Protein AF-A0A336JPQ4-F1 (afdb_monomer_lite)

pLDDT: mean 77.63, std 14.42, range [38.62, 97.75]

Radius of gyration: 44.1 Å; chains: 1; bounding box: 81×40×109 Å

Secondary structure (DSSP, 8-state):
---------TTTHHHHHHHHHHHHHHHHHH----------TT-----PPPPPPPPPPPPP--PPPPPPPPPPPPP--TTT-PPPP---HHHHHHT--HHHHHHHHHHHHHHTT--HHHHHHHHHHHTT-

Structure (mmCIF, N/CA/C/O backbone):
data_AF-A0A336JPQ4-F1
#
_entry.id   AF-A0A336JPQ4-F1
#
loop_
_atom_site.group_PDB
_atom_site.id
_atom_site.type_symbol
_atom_site.label_atom_id
_atom_site.label_alt_id
_atom_site.label_comp_id
_atom_site.label_asym_id
_atom_site.label_entity_id
_atom_site.label_seq_id
_atom_site.pdbx_PDB_ins_code
_atom_site.Cartn_x
_atom_site.Cartn_y
_atom_site.Cartn_z
_atom_site.occupancy
_atom_site.B_iso_or_equiv
_atom_site.auth_seq_id
_atom_site.auth_comp_id
_atom_site.auth_asym_id
_atom_site.auth_atom_id
_atom_site.pdbx_PDB_model_num
ATOM 1 N N . MET A 1 1 ? -13.946 28.946 -49.910 1.00 38.62 1 MET A N 1
ATOM 2 C CA . MET A 1 1 ? -13.966 29.391 -51.321 1.00 38.62 1 MET A CA 1
ATOM 3 C C . MET A 1 1 ? -12.595 29.067 -51.890 1.00 38.62 1 MET A C 1
ATOM 5 O O . MET A 1 1 ? -11.606 29.392 -51.248 1.00 38.62 1 MET A O 1
ATOM 9 N N . ALA A 1 2 ? -12.559 28.252 -52.943 1.00 40.97 2 ALA A N 1
ATOM 10 C CA . ALA A 1 2 ? -11.400 27.469 -53.363 1.00 40.97 2 ALA A CA 1
ATOM 11 C C . ALA A 1 2 ? -10.296 28.319 -54.013 1.00 40.97 2 ALA A C 1
ATOM 13 O O . ALA A 1 2 ? -10.584 29.176 -54.844 1.00 40.97 2 ALA A O 1
ATOM 14 N N . GLY A 1 3 ? -9.041 28.045 -53.646 1.00 46.50 3 GLY A N 1
ATOM 15 C CA . GLY A 1 3 ? -7.857 28.582 -54.313 1.00 46.50 3 GLY A CA 1
ATOM 16 C C . GLY A 1 3 ? -7.591 27.826 -55.614 1.00 46.50 3 GLY A C 1
ATOM 17 O O . GLY A 1 3 ? -7.484 26.602 -55.622 1.00 46.50 3 GLY A O 1
ATOM 18 N N . THR A 1 4 ? -7.512 28.555 -56.719 1.00 47.06 4 THR A N 1
ATOM 19 C CA . THR A 1 4 ? -7.224 28.031 -58.055 1.00 47.06 4 THR A CA 1
ATOM 20 C C . THR 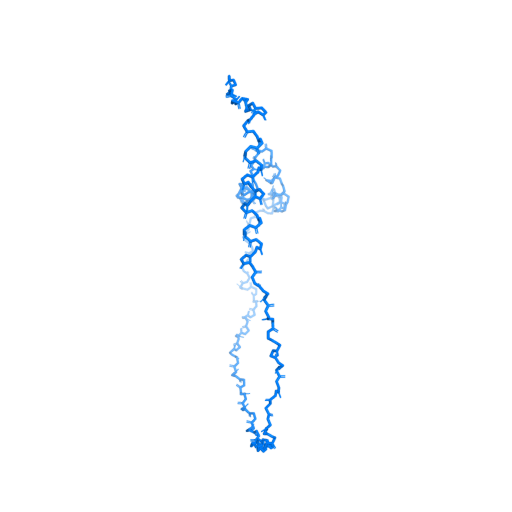A 1 4 ? -5.715 27.868 -58.248 1.00 47.06 4 THR A C 1
ATOM 22 O O . THR A 1 4 ? -4.987 28.860 -58.268 1.00 47.06 4 THR A O 1
ATOM 25 N N . SER A 1 5 ? -5.233 26.634 -58.414 1.00 57.78 5 SER A N 1
ATOM 26 C CA . SER A 1 5 ? -3.875 26.356 -58.907 1.00 57.78 5 SER A CA 1
ATOM 27 C C . SER A 1 5 ? -3.766 26.677 -60.406 1.00 57.78 5 SER A C 1
ATOM 29 O O . SER A 1 5 ? -4.683 26.338 -61.158 1.00 57.78 5 SER A O 1
ATOM 31 N N . PRO A 1 6 ? -2.662 27.281 -60.887 1.00 56.09 6 PRO A N 1
ATOM 32 C CA . PRO A 1 6 ? -2.471 27.499 -62.314 1.00 56.09 6 PRO A CA 1
ATOM 33 C C . PRO A 1 6 ? -2.131 26.177 -63.015 1.00 56.09 6 PRO A C 1
ATOM 35 O O . PRO A 1 6 ? -1.135 25.521 -62.709 1.00 56.09 6 PRO A O 1
ATOM 38 N N . ALA A 1 7 ? -2.971 25.795 -63.978 1.00 56.00 7 ALA A N 1
ATOM 39 C CA . ALA A 1 7 ? -2.732 24.677 -64.879 1.00 56.00 7 ALA A CA 1
ATOM 40 C C . ALA A 1 7 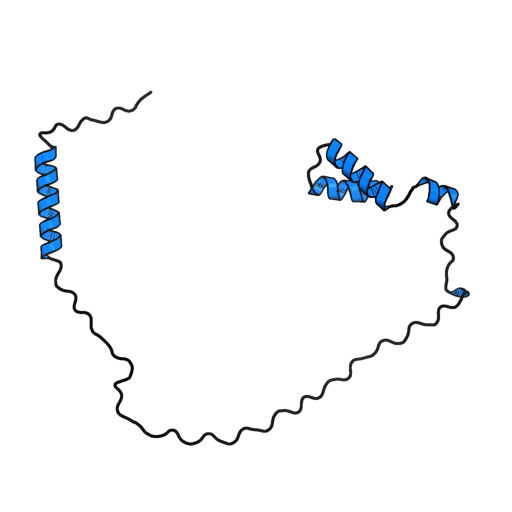? -1.474 24.949 -65.720 1.00 56.00 7 ALA A C 1
ATOM 42 O O . ALA A 1 7 ? -1.468 25.802 -66.608 1.00 56.00 7 ALA A O 1
ATOM 43 N N . MET A 1 8 ? -0.386 24.237 -65.426 1.00 53.88 8 MET A N 1
ATOM 44 C CA . MET A 1 8 ? 0.860 24.343 -66.179 1.00 53.88 8 MET A CA 1
ATOM 45 C C . MET A 1 8 ? 0.725 23.563 -67.495 1.00 53.88 8 MET A C 1
ATOM 47 O O . MET A 1 8 ? 0.714 22.334 -67.525 1.00 53.88 8 MET A O 1
ATOM 51 N N . THR A 1 9 ? 0.579 24.295 -68.598 1.00 64.38 9 THR A N 1
ATOM 52 C CA . THR A 1 9 ? 0.416 23.770 -69.959 1.00 64.38 9 THR A CA 1
ATOM 53 C C . THR A 1 9 ? 1.576 22.849 -70.367 1.00 64.38 9 THR A C 1
ATOM 55 O O . THR A 1 9 ? 2.749 23.178 -70.184 1.00 64.38 9 THR A O 1
ATOM 58 N N . ASN A 1 10 ? 1.247 21.731 -71.025 1.00 60.03 10 ASN A N 1
ATOM 59 C CA . ASN A 1 10 ? 2.130 20.632 -71.471 1.00 60.03 10 ASN A CA 1
ATOM 60 C C . ASN A 1 10 ? 3.379 21.067 -72.290 1.00 60.03 10 ASN A C 1
ATOM 62 O O . ASN A 1 10 ? 4.343 20.320 -72.451 1.00 60.03 10 ASN A O 1
ATOM 66 N N . ARG A 1 11 ? 3.400 22.308 -72.795 1.00 61.28 11 ARG A N 1
ATOM 67 C CA . ARG A 1 11 ? 4.534 22.901 -73.523 1.00 61.28 11 ARG A CA 1
ATOM 68 C C . ARG A 1 11 ? 5.694 23.321 -72.603 1.00 61.28 11 ARG A C 1
ATOM 70 O O . ARG A 1 11 ? 6.830 23.332 -73.060 1.00 61.28 11 ARG A O 1
ATOM 77 N N . SER A 1 12 ? 5.425 23.597 -71.322 1.00 60.94 12 SER A N 1
ATOM 78 C CA . SER A 1 12 ? 6.435 23.996 -70.324 1.00 60.94 12 SER A CA 1
ATOM 79 C C . SER A 1 12 ? 7.018 22.819 -69.529 1.00 60.94 12 SER A C 1
ATOM 81 O O . SER A 1 12 ? 8.054 22.966 -68.886 1.00 60.94 12 SER A O 1
ATOM 83 N N . LEU A 1 13 ? 6.392 21.638 -69.598 1.00 65.31 13 LEU A N 1
ATOM 84 C CA . LEU A 1 13 ? 6.836 20.435 -68.886 1.00 65.31 13 LEU A CA 1
ATOM 85 C C . LEU A 1 13 ? 8.073 19.798 -69.540 1.00 65.31 13 LEU A C 1
ATOM 87 O O . LEU A 1 13 ? 8.981 19.346 -68.853 1.00 65.31 13 LEU A O 1
ATOM 91 N N . LYS A 1 14 ? 8.147 19.815 -70.876 1.00 71.00 14 LYS A N 1
ATOM 92 C CA . LYS A 1 14 ? 9.272 19.255 -71.645 1.00 71.00 14 LYS A CA 1
ATOM 93 C C . LYS A 1 14 ? 10.635 19.894 -71.324 1.00 71.00 14 LYS A C 1
ATOM 95 O O . LYS A 1 14 ? 11.559 19.133 -71.047 1.00 71.00 14 LYS A O 1
ATOM 100 N N . PRO A 1 15 ? 10.803 21.235 -71.319 1.00 75.56 15 PRO A N 1
ATOM 101 C CA . PRO A 1 15 ? 12.090 21.838 -70.964 1.00 75.56 15 PRO A CA 1
ATOM 102 C C . PRO A 1 15 ? 12.453 21.615 -69.489 1.00 75.56 15 PRO A C 1
ATOM 104 O O . PRO A 1 15 ? 13.630 21.474 -69.172 1.00 75.56 15 PRO A O 1
ATOM 107 N N . LEU A 1 16 ? 11.460 21.515 -68.599 1.00 79.00 16 LEU A N 1
ATOM 108 C CA . LEU A 1 16 ? 11.680 21.244 -67.177 1.00 79.00 16 LEU A CA 1
ATOM 109 C C . LEU A 1 16 ? 12.176 19.810 -66.935 1.00 79.00 16 LEU A C 1
ATOM 111 O O . LEU A 1 16 ? 13.145 19.607 -66.208 1.00 79.00 16 LEU A O 1
ATOM 115 N N . VAL A 1 17 ? 11.564 18.821 -67.592 1.00 82.31 17 VAL A N 1
ATOM 116 C CA . VAL A 1 17 ? 12.009 17.421 -67.525 1.00 82.31 17 VAL A CA 1
ATOM 117 C C . VAL A 1 17 ? 13.398 17.258 -68.148 1.00 82.31 17 VAL A C 1
ATOM 119 O O . VAL A 1 17 ? 14.237 16.561 -67.583 1.00 82.31 17 VAL A O 1
ATOM 122 N N . LEU A 1 18 ? 13.680 17.940 -69.265 1.00 83.62 18 LEU A N 1
ATOM 123 C CA . LEU A 1 18 ? 15.005 17.912 -69.890 1.00 83.62 18 LEU A CA 1
ATOM 124 C C . LEU A 1 18 ? 16.075 18.540 -68.980 1.00 83.62 18 LEU A C 1
ATOM 126 O O . LEU A 1 18 ? 17.161 17.983 -68.843 1.00 83.62 18 LEU A O 1
ATOM 130 N N . GLY A 1 19 ? 15.750 19.653 -68.315 1.00 86.94 19 GLY A N 1
ATOM 131 C CA . GLY A 1 19 ? 16.631 20.298 -67.341 1.00 86.94 19 GLY A CA 1
ATOM 132 C C . GLY A 1 19 ? 16.930 19.415 -66.127 1.00 86.94 19 GLY A C 1
ATOM 133 O O . GLY A 1 19 ? 18.084 19.320 -65.715 1.00 86.94 19 GLY A O 1
ATOM 134 N N . LEU A 1 20 ? 15.921 18.717 -65.595 1.00 88.38 20 LEU A N 1
ATOM 135 C CA . LEU A 1 20 ? 16.093 17.773 -64.483 1.00 88.38 20 LEU A CA 1
ATOM 136 C C . LEU A 1 20 ? 16.936 16.552 -64.865 1.00 88.38 20 LEU A C 1
ATOM 138 O O . LEU A 1 20 ? 17.756 16.094 -64.075 1.00 88.38 20 LEU A O 1
ATOM 142 N N . MET A 1 21 ? 16.765 16.027 -66.078 1.00 86.38 21 MET A N 1
ATOM 143 C CA . MET A 1 21 ? 17.584 14.908 -66.547 1.00 86.38 21 MET A CA 1
ATOM 144 C C . MET A 1 21 ? 19.038 15.333 -66.762 1.00 86.38 21 MET A C 1
ATOM 146 O O . MET A 1 21 ? 19.952 14.620 -66.352 1.00 86.38 21 MET A O 1
ATOM 150 N N . ALA A 1 22 ? 19.263 16.517 -67.339 1.00 86.44 22 ALA A N 1
ATOM 151 C CA . ALA A 1 22 ? 20.604 17.062 -67.523 1.00 86.44 22 ALA A CA 1
ATOM 152 C C . ALA A 1 22 ? 21.317 17.318 -66.185 1.00 86.44 22 ALA A C 1
ATOM 154 O O . ALA A 1 22 ? 22.499 17.002 -66.056 1.00 86.44 22 ALA A O 1
ATOM 155 N N . SER A 1 23 ? 20.611 17.838 -65.174 1.00 83.75 23 SER A N 1
ATOM 156 C CA . SER A 1 23 ? 21.197 18.050 -63.847 1.00 83.75 23 SER A CA 1
ATOM 157 C C . SER A 1 23 ? 21.523 16.732 -63.143 1.00 83.75 23 SER A C 1
ATOM 159 O O . SER A 1 23 ? 22.607 16.606 -62.576 1.00 83.75 23 SER A O 1
ATOM 161 N N . ALA A 1 24 ? 20.654 15.722 -63.236 1.00 83.88 24 ALA A N 1
ATOM 162 C CA . ALA A 1 24 ? 20.904 14.397 -62.668 1.00 83.88 24 ALA A CA 1
ATOM 163 C C . ALA A 1 24 ? 22.129 13.710 -63.299 1.00 83.88 24 ALA A C 1
ATOM 165 O O . ALA A 1 24 ? 22.958 13.145 -62.585 1.00 83.88 24 ALA A O 1
ATOM 166 N N . LEU A 1 25 ? 22.279 13.809 -64.624 1.00 83.94 25 LEU A N 1
ATOM 167 C CA . LEU A 1 25 ? 23.446 13.303 -65.353 1.00 83.94 25 LEU A CA 1
ATOM 168 C C . LEU A 1 25 ? 24.740 14.008 -64.933 1.00 83.94 25 LEU A C 1
ATOM 170 O O . LEU A 1 25 ? 25.763 13.346 -64.759 1.00 83.94 25 LEU A O 1
ATOM 174 N N . LEU A 1 26 ? 24.694 15.327 -64.716 1.00 83.62 26 LEU A N 1
ATOM 175 C CA . LEU A 1 26 ? 25.846 16.073 -64.213 1.00 83.62 26 LEU A CA 1
ATOM 176 C C . LEU A 1 26 ? 26.251 15.589 -62.814 1.00 83.62 26 LEU A C 1
ATOM 178 O O . LEU A 1 26 ? 27.417 15.299 -62.576 1.00 83.62 26 LEU A O 1
ATOM 182 N N . ILE A 1 27 ? 25.288 15.451 -61.900 1.00 81.19 27 ILE A N 1
ATOM 183 C CA . ILE A 1 27 ? 25.552 15.015 -60.520 1.00 81.19 27 ILE A CA 1
ATOM 184 C C . ILE A 1 27 ? 26.157 13.605 -60.499 1.00 81.19 27 ILE A C 1
ATOM 186 O O . ILE A 1 27 ? 27.107 13.355 -59.760 1.00 81.19 27 ILE A O 1
ATOM 190 N N . ALA A 1 28 ? 25.657 12.701 -61.345 1.00 77.56 28 ALA A N 1
ATOM 191 C CA . ALA A 1 28 ? 26.191 11.348 -61.463 1.00 77.56 28 ALA A CA 1
ATOM 192 C C . ALA A 1 28 ? 27.624 11.323 -62.027 1.00 77.56 28 ALA A C 1
ATOM 194 O O . ALA A 1 28 ? 28.438 10.524 -61.575 1.00 77.56 28 ALA A O 1
ATOM 195 N N . ALA A 1 29 ? 27.956 12.211 -62.970 1.00 74.81 29 ALA A N 1
ATOM 196 C CA . ALA A 1 29 ? 29.299 12.296 -63.547 1.00 74.81 29 ALA A CA 1
ATOM 197 C C . ALA A 1 29 ? 30.351 12.856 -62.570 1.00 74.81 29 ALA A C 1
ATOM 199 O O . ALA A 1 29 ? 31.529 12.525 -62.688 1.00 74.81 29 ALA A O 1
ATOM 200 N N . LEU A 1 30 ? 29.942 13.691 -61.606 1.00 74.12 30 LEU A N 1
ATOM 201 C CA . LEU A 1 30 ? 30.835 14.235 -60.574 1.00 74.12 30 LEU A CA 1
ATOM 202 C C . LEU A 1 30 ? 31.019 13.294 -59.367 1.00 74.12 30 LEU A C 1
ATOM 204 O O . LEU A 1 30 ? 31.913 13.519 -58.548 1.00 74.12 30 LEU A O 1
ATOM 208 N N . ALA A 1 31 ? 30.212 12.239 -59.245 1.00 68.12 31 ALA A N 1
ATOM 209 C CA . ALA A 1 31 ? 30.346 11.242 -58.189 1.00 68.12 31 ALA A CA 1
ATOM 210 C C . ALA A 1 31 ? 31.456 10.229 -58.540 1.00 68.12 31 ALA A C 1
ATOM 212 O O . ALA A 1 31 ? 31.210 9.188 -59.145 1.00 68.12 31 ALA A O 1
ATOM 213 N N . GLY A 1 32 ? 32.702 10.548 -58.180 1.00 67.69 32 GLY A N 1
ATOM 214 C CA . GLY A 1 32 ? 33.835 9.621 -58.295 1.00 67.69 32 GLY A CA 1
ATOM 215 C C . GLY A 1 32 ? 33.698 8.378 -57.392 1.00 67.69 32 GLY A C 1
ATOM 216 O O . GLY A 1 32 ? 32.902 8.379 -56.449 1.00 67.69 32 GLY A O 1
ATOM 217 N N . PRO A 1 33 ? 34.471 7.303 -57.644 1.00 66.38 33 P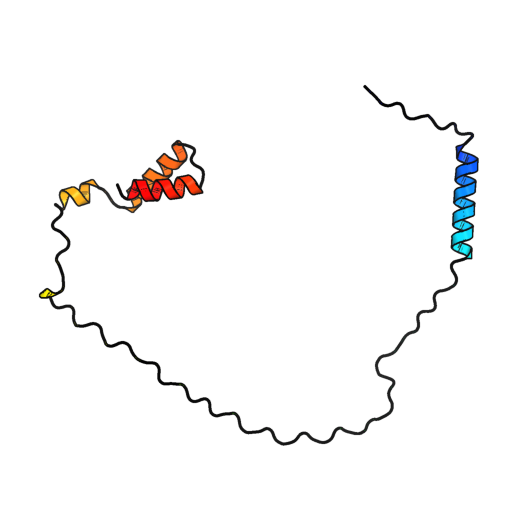RO A N 1
ATOM 218 C CA . PRO A 1 33 ? 34.386 6.072 -56.863 1.00 66.38 33 PRO A CA 1
ATOM 219 C C . PRO A 1 33 ? 34.876 6.294 -55.425 1.00 66.38 33 PRO A C 1
ATOM 221 O O . PRO A 1 33 ? 35.989 6.769 -55.198 1.00 66.38 33 PRO A O 1
ATOM 224 N N . ALA A 1 34 ? 34.058 5.915 -54.443 1.00 64.88 34 ALA A N 1
ATOM 225 C CA . ALA A 1 34 ? 34.441 5.909 -53.035 1.00 64.88 34 ALA A CA 1
ATOM 226 C C . ALA A 1 34 ? 35.222 4.623 -52.712 1.00 64.88 34 ALA A C 1
ATOM 228 O O . ALA A 1 34 ? 34.663 3.527 -52.734 1.00 64.88 34 ALA A O 1
ATOM 229 N N . ALA A 1 35 ? 36.516 4.746 -52.410 1.00 64.31 35 ALA A N 1
ATOM 230 C CA . ALA A 1 35 ? 37.334 3.632 -51.937 1.00 64.31 35 ALA A CA 1
ATOM 231 C C . ALA A 1 35 ? 37.197 3.492 -50.411 1.00 64.31 35 ALA A C 1
ATOM 233 O O . ALA A 1 35 ? 37.553 4.400 -49.660 1.00 64.31 35 ALA A O 1
ATOM 234 N N . ALA A 1 36 ? 36.686 2.353 -49.945 1.00 62.28 36 ALA A N 1
ATOM 235 C CA . ALA A 1 36 ? 36.655 2.014 -48.527 1.00 62.28 36 ALA A CA 1
ATOM 236 C C . ALA A 1 36 ? 38.002 1.400 -48.116 1.00 62.28 36 ALA A C 1
ATOM 238 O O . ALA A 1 36 ? 38.395 0.348 -48.616 1.00 62.28 36 ALA A O 1
ATOM 239 N N . GLN A 1 37 ? 38.713 2.054 -47.200 1.00 66.31 37 GLN A N 1
ATOM 240 C CA . GLN A 1 37 ? 39.935 1.518 -46.605 1.00 66.31 37 GLN A CA 1
ATOM 241 C C . GLN A 1 37 ? 39.581 0.583 -45.443 1.00 66.31 37 GLN A C 1
ATOM 243 O O . GLN A 1 37 ? 39.031 1.006 -44.426 1.00 66.31 37 GLN A O 1
ATOM 248 N N . VAL A 1 38 ? 39.878 -0.707 -45.611 1.00 64.00 38 VAL A N 1
ATOM 249 C CA . VAL A 1 38 ? 39.687 -1.720 -44.569 1.00 64.00 38 VAL A CA 1
ATOM 250 C C . VAL A 1 38 ? 40.868 -1.639 -43.606 1.00 64.00 38 VAL A C 1
ATOM 252 O O . VAL A 1 38 ? 41.957 -2.130 -43.894 1.00 64.00 38 VAL A O 1
ATOM 255 N N . VAL A 1 39 ? 40.658 -1.006 -42.454 1.00 62.50 39 VAL A N 1
ATOM 256 C CA . VAL A 1 39 ? 41.617 -1.032 -41.345 1.00 62.50 39 VAL A CA 1
ATOM 257 C C . VAL A 1 39 ? 41.339 -2.288 -40.525 1.00 62.50 39 VAL A C 1
ATOM 259 O O . VAL A 1 39 ? 40.333 -2.358 -39.821 1.00 62.50 39 VAL A O 1
ATOM 262 N N . LEU A 1 40 ? 42.208 -3.296 -40.636 1.00 62.38 40 LEU A N 1
ATOM 263 C CA . LEU A 1 40 ? 42.153 -4.479 -39.778 1.00 62.38 40 LEU A CA 1
ATOM 264 C C . LEU A 1 40 ? 42.688 -4.108 -38.384 1.00 62.38 40 LEU A C 1
ATOM 266 O O . LEU A 1 40 ? 43.851 -3.707 -38.270 1.00 62.38 40 LEU A O 1
ATOM 270 N N . PRO A 1 41 ? 41.897 -4.258 -37.310 1.00 53.28 41 PRO A N 1
ATOM 271 C CA . PRO A 1 41 ? 42.400 -4.081 -35.956 1.00 53.28 41 PRO A CA 1
ATOM 272 C C . PRO A 1 41 ? 43.349 -5.243 -35.622 1.00 53.28 41 PRO A C 1
ATOM 274 O O . PRO A 1 41 ? 42.914 -6.390 -35.575 1.00 53.28 41 PRO A O 1
ATOM 277 N N . GLY A 1 42 ? 44.639 -4.963 -35.401 1.00 60.09 42 GLY A N 1
ATOM 278 C CA . GLY A 1 42 ? 45.596 -5.958 -34.883 1.00 60.09 42 GLY A CA 1
ATOM 279 C C . GLY A 1 42 ? 46.923 -6.119 -35.632 1.00 60.09 42 GLY A C 1
ATOM 280 O O . GLY A 1 42 ? 47.732 -6.951 -35.232 1.00 60.09 42 GLY A O 1
ATOM 281 N N . ALA A 1 43 ? 47.202 -5.336 -36.677 1.00 58.84 43 ALA A N 1
ATOM 282 C CA . ALA A 1 43 ? 48.485 -5.387 -37.388 1.00 58.84 43 ALA A CA 1
ATOM 283 C C . ALA A 1 43 ? 49.614 -4.658 -36.620 1.00 58.84 43 ALA A C 1
ATOM 285 O O . ALA A 1 43 ? 50.125 -3.640 -37.075 1.00 58.84 43 ALA A O 1
ATOM 286 N N . MET A 1 44 ? 49.995 -5.155 -35.439 1.00 62.62 44 MET A N 1
ATOM 287 C CA . MET A 1 44 ? 51.133 -4.644 -34.659 1.00 62.62 44 MET A CA 1
ATOM 288 C C . MET A 1 44 ? 52.118 -5.790 -34.374 1.00 62.62 44 MET A C 1
ATOM 290 O O . MET A 1 44 ? 51.761 -6.721 -33.648 1.00 62.62 44 MET A O 1
ATOM 294 N N . PRO A 1 45 ? 53.360 -5.759 -34.895 1.00 62.84 45 PRO A N 1
ATOM 295 C CA . PRO A 1 45 ? 54.366 -6.761 -34.577 1.00 62.84 45 PRO A CA 1
ATOM 296 C C . PRO A 1 45 ? 55.178 -6.292 -33.367 1.00 62.84 45 PRO A C 1
ATOM 298 O O . PRO A 1 45 ? 56.130 -5.539 -33.529 1.00 62.84 45 PRO A O 1
ATOM 301 N N . SER A 1 46 ? 54.811 -6.701 -32.150 1.00 59.22 46 SER A N 1
ATOM 302 C CA . SER A 1 46 ? 55.684 -6.642 -30.960 1.00 59.22 46 SER A CA 1
ATOM 303 C C . SER A 1 46 ? 55.075 -7.461 -29.822 1.00 59.22 46 SER A C 1
ATOM 305 O O . SER A 1 46 ? 54.414 -6.932 -28.933 1.00 59.22 46 SER A O 1
ATOM 307 N N . ALA A 1 47 ? 55.288 -8.776 -29.850 1.00 64.25 47 ALA A N 1
ATOM 308 C CA . ALA A 1 47 ? 54.976 -9.647 -28.723 1.00 64.25 47 ALA A CA 1
ATOM 309 C C . ALA A 1 47 ? 56.137 -9.617 -27.716 1.00 64.25 47 ALA A C 1
ATOM 311 O O . ALA A 1 47 ? 56.953 -10.533 -27.665 1.00 64.25 47 ALA A O 1
ATOM 312 N N . ILE A 1 48 ? 56.228 -8.546 -26.925 1.00 68.25 48 ILE A N 1
ATOM 313 C CA . ILE A 1 48 ? 56.951 -8.606 -25.650 1.00 68.25 48 ILE A CA 1
ATOM 314 C C . ILE A 1 48 ? 55.940 -9.159 -24.639 1.00 68.25 48 ILE A C 1
ATOM 316 O O . ILE A 1 48 ? 54.898 -8.525 -24.446 1.00 68.25 48 ILE A O 1
ATOM 320 N N . PRO A 1 49 ? 56.172 -10.337 -24.029 1.00 73.62 49 PRO A N 1
ATOM 321 C CA . PRO A 1 49 ? 55.250 -10.853 -23.030 1.00 73.62 49 PRO A CA 1
ATOM 322 C C . PRO A 1 49 ? 55.195 -9.869 -21.852 1.00 73.62 49 PRO A C 1
ATOM 324 O O . PRO A 1 49 ? 56.249 -9.436 -21.374 1.00 73.62 49 PRO A O 1
ATOM 327 N N . PRO A 1 50 ? 53.995 -9.477 -21.390 1.00 75.56 50 PRO A N 1
ATOM 328 C CA . PRO A 1 50 ? 53.878 -8.577 -20.256 1.00 75.56 50 PRO A CA 1
ATOM 329 C C . PRO A 1 50 ? 54.498 -9.225 -19.013 1.00 75.56 50 PRO A C 1
ATOM 331 O O . PRO A 1 50 ? 54.342 -10.423 -18.769 1.00 75.56 50 PRO A O 1
ATOM 334 N N . MET A 1 51 ? 55.222 -8.420 -18.236 1.00 78.62 51 MET A N 1
ATOM 335 C CA . MET A 1 51 ? 55.814 -8.834 -16.964 1.00 78.62 51 MET A CA 1
ATOM 336 C C . MET A 1 51 ? 54.715 -9.336 -16.014 1.00 78.62 51 MET A C 1
ATOM 338 O O . MET A 1 51 ? 53.620 -8.771 -15.980 1.00 78.62 51 MET A O 1
ATOM 342 N N . ALA A 1 52 ? 54.999 -10.395 -15.248 1.00 82.56 52 ALA A N 1
ATOM 343 C CA . ALA A 1 52 ? 54.023 -10.967 -14.325 1.00 82.56 52 ALA A CA 1
ATOM 344 C C . ALA A 1 52 ? 53.571 -9.923 -13.281 1.00 82.56 52 ALA A C 1
ATOM 346 O O . ALA A 1 52 ? 54.414 -9.186 -12.756 1.00 82.56 52 ALA A O 1
ATOM 347 N N . PRO A 1 53 ? 52.263 -9.841 -12.972 1.00 81.75 53 PRO A N 1
ATOM 348 C CA . PRO A 1 53 ? 51.756 -8.879 -12.006 1.00 81.75 53 PRO A CA 1
ATOM 349 C C . PRO A 1 53 ? 52.257 -9.202 -10.587 1.00 81.75 53 PRO A C 1
ATOM 351 O O . PRO A 1 53 ? 52.441 -10.376 -10.250 1.00 81.75 53 PRO A O 1
ATOM 354 N N . PRO A 1 54 ? 52.471 -8.179 -9.739 1.00 83.94 54 PRO A N 1
ATOM 355 C CA . PRO A 1 54 ? 52.856 -8.383 -8.346 1.00 83.94 54 PRO A CA 1
ATOM 356 C C . PRO A 1 54 ? 51.762 -9.133 -7.564 1.00 83.94 54 PRO A C 1
ATOM 358 O O . PRO A 1 54 ? 50.584 -9.070 -7.935 1.00 83.94 54 PRO A O 1
ATOM 361 N N . PRO A 1 55 ? 52.123 -9.826 -6.465 1.00 86.12 55 PRO A N 1
ATOM 362 C CA . PRO A 1 55 ? 51.151 -10.518 -5.627 1.00 86.12 55 PRO A CA 1
ATOM 363 C C . PRO A 1 55 ? 50.126 -9.530 -5.062 1.00 86.12 55 PRO A C 1
ATOM 365 O O . PRO A 1 55 ? 50.469 -8.431 -4.620 1.00 86.12 55 PRO A O 1
ATOM 368 N N . SER A 1 56 ? 48.853 -9.923 -5.088 1.00 83.00 56 SER A N 1
ATOM 369 C CA . SER A 1 56 ? 47.757 -9.096 -4.584 1.00 83.00 56 SER A CA 1
ATOM 370 C C . SER A 1 56 ? 47.875 -8.891 -3.073 1.00 83.00 56 SER A C 1
ATOM 372 O O . SER A 1 56 ? 48.173 -9.827 -2.330 1.00 83.00 56 SER A O 1
ATOM 374 N N . ALA A 1 57 ? 47.621 -7.663 -2.615 1.00 84.38 57 ALA A N 1
ATOM 375 C CA . ALA A 1 57 ? 47.563 -7.357 -1.190 1.00 84.38 57 ALA A CA 1
ATOM 376 C C . ALA A 1 57 ? 46.436 -8.161 -0.507 1.00 84.38 57 ALA A C 1
ATOM 378 O O . ALA A 1 57 ? 45.399 -8.408 -1.134 1.00 84.38 57 ALA A O 1
ATOM 379 N N . PRO A 1 58 ? 46.608 -8.564 0.767 1.00 87.75 58 PRO A N 1
ATOM 380 C CA . PRO A 1 58 ? 45.547 -9.222 1.516 1.00 87.75 58 PRO A CA 1
ATOM 381 C C . PRO A 1 58 ? 44.319 -8.304 1.620 1.00 87.75 58 PRO A C 1
ATOM 383 O O . PRO A 1 58 ? 44.468 -7.080 1.701 1.00 87.75 58 PRO A O 1
ATOM 386 N N . PRO A 1 59 ? 43.101 -8.873 1.612 1.00 87.12 59 PRO A N 1
ATOM 387 C CA . PRO A 1 59 ? 41.884 -8.084 1.689 1.00 87.12 59 PRO A CA 1
ATOM 388 C C . PRO A 1 59 ? 41.847 -7.281 2.998 1.00 87.12 59 PRO A C 1
ATOM 390 O O . PRO A 1 59 ? 42.256 -7.793 4.046 1.00 87.12 59 PRO A O 1
ATOM 393 N N . PRO A 1 60 ? 41.350 -6.032 2.967 1.00 86.44 60 PRO A N 1
ATOM 394 C CA . PRO A 1 60 ? 41.190 -5.241 4.176 1.00 86.44 60 PRO A CA 1
ATOM 395 C C . PRO A 1 60 ? 40.224 -5.944 5.134 1.00 86.44 60 PRO A C 1
ATOM 397 O O . PRO A 1 60 ? 39.167 -6.433 4.732 1.00 86.44 60 PRO A O 1
ATOM 400 N N . VAL A 1 61 ? 40.580 -5.978 6.419 1.00 84.88 61 VAL A N 1
ATOM 401 C CA . VAL A 1 61 ? 39.703 -6.520 7.461 1.00 84.88 61 VAL A CA 1
ATOM 402 C C . VAL A 1 61 ? 38.557 -5.535 7.683 1.00 84.88 61 VAL A C 1
ATOM 404 O O . VAL A 1 61 ? 38.745 -4.467 8.261 1.00 84.88 61 VAL A O 1
ATOM 407 N N . ILE A 1 62 ? 37.361 -5.891 7.216 1.00 84.31 62 ILE A N 1
ATOM 408 C CA . ILE A 1 62 ? 36.136 -5.129 7.471 1.00 84.31 62 ILE A CA 1
ATOM 409 C C . ILE A 1 62 ? 35.623 -5.531 8.854 1.00 84.31 62 ILE A C 1
ATOM 411 O O . ILE A 1 62 ? 35.081 -6.620 9.034 1.00 84.31 62 ILE A O 1
ATOM 415 N N . THR A 1 63 ? 35.797 -4.662 9.847 1.00 85.94 63 THR A N 1
ATOM 416 C CA . THR A 1 63 ? 35.155 -4.830 11.153 1.00 85.94 63 THR A CA 1
ATOM 417 C C . THR A 1 63 ? 33.762 -4.215 11.104 1.00 85.94 63 THR A C 1
ATOM 419 O O . THR A 1 63 ? 33.592 -3.047 10.759 1.00 85.94 63 THR A O 1
ATOM 422 N N . VAL A 1 64 ? 32.738 -5.008 11.422 1.00 86.94 64 VAL A N 1
ATOM 423 C CA . VAL A 1 64 ? 31.361 -4.507 11.493 1.00 86.94 64 VAL A CA 1
ATOM 424 C C . VAL A 1 64 ? 31.222 -3.650 12.755 1.00 86.94 64 VAL A 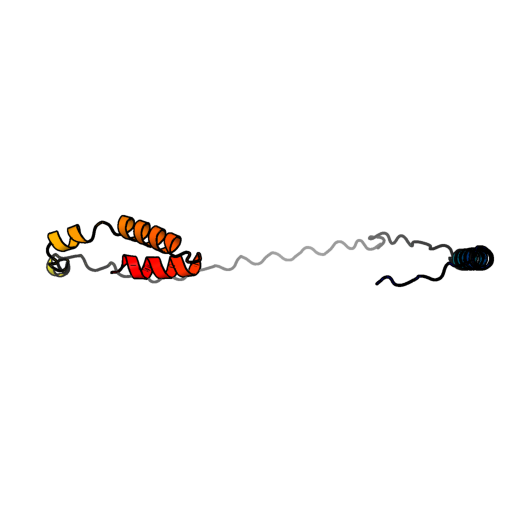C 1
ATOM 426 O O . VAL A 1 64 ? 31.447 -4.164 13.856 1.00 86.94 64 VAL A O 1
ATOM 429 N N . PRO A 1 65 ? 30.846 -2.363 12.641 1.00 87.94 65 PRO A N 1
ATOM 430 C CA . PRO A 1 65 ? 30.552 -1.540 13.804 1.00 87.94 65 PRO A CA 1
ATOM 431 C C . PRO A 1 65 ? 29.385 -2.136 14.592 1.00 87.94 65 PRO A C 1
ATOM 433 O O . PRO A 1 65 ? 28.392 -2.587 14.019 1.00 87.94 65 PRO A O 1
ATOM 436 N N . LYS A 1 66 ? 29.485 -2.135 15.922 1.00 87.75 66 LYS A N 1
ATOM 437 C CA . LYS A 1 66 ? 28.414 -2.651 16.776 1.00 87.75 66 LYS A CA 1
ATOM 438 C C . LYS A 1 66 ? 27.185 -1.747 16.657 1.00 87.75 66 LYS A C 1
ATOM 440 O O . LYS A 1 66 ? 27.242 -0.581 17.038 1.00 87.75 66 LYS A O 1
ATOM 445 N N . VAL A 1 67 ? 26.085 -2.296 16.141 1.00 86.56 67 VAL A N 1
ATOM 446 C CA . VAL A 1 67 ? 24.806 -1.583 16.032 1.00 86.56 67 VAL A CA 1
ATOM 447 C C . VAL A 1 67 ? 24.249 -1.339 17.441 1.00 86.56 67 VAL A C 1
ATOM 449 O O . VAL A 1 67 ? 24.132 -2.296 18.216 1.00 86.56 67 VAL A O 1
ATOM 452 N N . PRO A 1 68 ? 23.915 -0.089 17.806 1.00 88.75 68 PRO A N 1
ATOM 453 C CA . PRO A 1 68 ? 23.211 0.198 19.049 1.00 88.75 68 PRO A CA 1
ATOM 454 C C . PRO A 1 68 ? 21.852 -0.511 19.076 1.00 88.75 68 PRO A C 1
ATOM 456 O O . PRO A 1 68 ? 21.039 -0.337 18.171 1.00 88.75 68 PRO A O 1
ATOM 459 N N . GLN A 1 69 ? 21.602 -1.305 20.117 1.00 87.38 69 GLN A N 1
ATOM 460 C CA . GLN A 1 69 ? 20.320 -1.983 20.311 1.00 87.38 69 GLN A CA 1
ATOM 461 C C . GLN A 1 69 ? 19.355 -1.063 21.060 1.00 87.38 69 GLN A C 1
ATOM 463 O O . GLN A 1 69 ? 19.734 -0.432 22.049 1.00 87.38 69 GLN A O 1
ATOM 468 N N . LEU A 1 70 ? 18.099 -1.013 20.615 1.00 86.81 70 LEU A N 1
ATOM 469 C CA . LEU A 1 70 ? 17.037 -0.334 21.352 1.00 86.81 70 LEU A CA 1
ATOM 470 C C . LEU A 1 70 ? 16.697 -1.148 22.610 1.00 86.81 70 LEU A C 1
ATOM 472 O O . LEU A 1 70 ? 16.563 -2.372 22.541 1.00 86.81 70 LEU A O 1
ATOM 476 N N . ALA A 1 71 ? 16.567 -0.481 23.758 1.00 84.50 71 ALA A N 1
ATOM 477 C CA . ALA A 1 71 ? 16.138 -1.137 24.989 1.00 84.50 71 ALA A CA 1
ATOM 478 C C . ALA A 1 71 ? 14.736 -1.742 24.809 1.00 84.50 71 ALA A C 1
ATOM 480 O O . ALA A 1 71 ? 13.892 -1.171 24.113 1.00 84.50 71 ALA A O 1
ATOM 481 N N . ALA A 1 72 ? 14.490 -2.893 25.440 1.00 81.75 72 ALA A N 1
ATOM 482 C CA . ALA A 1 72 ? 13.170 -3.510 25.419 1.00 81.75 72 ALA A CA 1
ATOM 483 C C . ALA A 1 72 ? 12.116 -2.508 25.928 1.00 81.75 72 ALA A C 1
ATOM 485 O O . ALA A 1 72 ? 12.378 -1.800 26.910 1.00 81.75 72 ALA A O 1
ATOM 486 N N . PRO A 1 73 ? 10.935 -2.427 25.285 1.00 79.94 73 PRO A N 1
ATOM 487 C CA . PRO A 1 73 ? 9.862 -1.598 25.802 1.00 79.94 73 PRO A CA 1
ATOM 488 C C . PRO A 1 73 ? 9.518 -2.062 27.226 1.00 79.94 73 PRO A C 1
ATOM 490 O O . PRO A 1 73 ? 9.571 -3.264 27.508 1.00 79.94 73 PRO A O 1
ATOM 493 N N . PRO A 1 74 ? 9.172 -1.141 28.141 1.00 81.69 74 PRO A N 1
ATOM 494 C CA . PRO A 1 74 ? 8.821 -1.527 29.499 1.00 81.69 74 PRO A CA 1
ATOM 495 C C . PRO A 1 74 ? 7.606 -2.465 29.473 1.00 81.69 74 PRO A C 1
ATOM 497 O O . PRO A 1 74 ? 6.726 -2.269 28.626 1.00 81.69 74 PRO A O 1
ATOM 500 N N . PRO A 1 75 ? 7.528 -3.447 30.388 1.00 78.19 75 PRO A N 1
ATOM 501 C CA . PRO A 1 75 ? 6.398 -4.362 30.450 1.00 78.19 75 PRO A CA 1
ATOM 502 C C . PRO A 1 75 ? 5.088 -3.578 30.559 1.00 78.19 75 PRO A C 1
ATOM 504 O O . PRO A 1 75 ? 4.981 -2.611 31.318 1.00 78.19 75 PRO A O 1
ATOM 507 N N . LEU A 1 76 ? 4.096 -3.985 29.767 1.00 74.81 76 LEU A N 1
ATOM 508 C CA . LEU A 1 76 ? 2.747 -3.439 29.840 1.00 74.81 76 LEU A CA 1
ATOM 509 C C . LEU A 1 76 ? 2.113 -3.918 31.149 1.00 74.81 76 LEU A C 1
ATOM 511 O O . LEU A 1 76 ? 1.589 -5.025 31.230 1.00 74.81 76 LEU A O 1
ATOM 515 N N . THR A 1 77 ? 2.210 -3.105 32.196 1.00 72.31 77 THR A N 1
ATOM 516 C CA . THR A 1 77 ? 1.460 -3.306 33.437 1.00 72.31 77 THR A CA 1
ATOM 517 C C . THR A 1 77 ? 0.035 -2.783 33.260 1.00 72.31 77 THR A C 1
ATOM 519 O O . THR A 1 77 ? -0.196 -1.853 32.485 1.00 72.31 77 THR A O 1
ATOM 522 N N . HIS A 1 78 ? -0.931 -3.362 33.983 1.00 65.44 78 HIS A N 1
ATOM 523 C CA . HIS A 1 78 ? -2.337 -2.929 33.949 1.00 65.44 78 HIS A CA 1
ATOM 524 C C . HIS A 1 78 ? -2.507 -1.422 34.228 1.00 65.44 78 HIS A C 1
ATOM 526 O O . HIS A 1 78 ? -3.409 -0.807 33.678 1.00 65.44 78 HIS A O 1
ATOM 532 N N . GLU A 1 79 ? -1.595 -0.808 34.988 1.00 64.50 79 GLU A N 1
ATOM 533 C CA . GLU A 1 79 ? -1.543 0.643 35.234 1.00 64.50 79 GLU A CA 1
ATOM 534 C C . GLU A 1 79 ? -1.234 1.496 33.995 1.00 64.50 79 GLU A C 1
ATOM 536 O O . GLU A 1 79 ? -1.643 2.652 33.925 1.00 64.50 79 GLU A O 1
ATOM 541 N N . ARG A 1 80 ? -0.504 0.962 33.008 1.00 60.38 80 ARG A N 1
ATOM 542 C CA . ARG A 1 80 ? -0.133 1.701 31.789 1.00 60.38 80 ARG A CA 1
ATOM 543 C C . ARG A 1 80 ? -1.172 1.559 30.677 1.00 60.38 80 ARG A C 1
ATOM 545 O O . ARG A 1 80 ? -1.204 2.382 29.760 1.00 60.38 80 ARG A O 1
ATOM 552 N N . ILE A 1 81 ? -2.010 0.528 30.735 1.00 66.19 81 ILE A N 1
ATOM 553 C CA . ILE A 1 81 ? -3.099 0.341 29.779 1.00 66.19 81 ILE A CA 1
ATOM 554 C C . ILE A 1 81 ? -4.192 1.339 30.159 1.00 66.19 81 ILE A C 1
ATOM 556 O O . ILE A 1 81 ? -5.040 1.059 30.999 1.00 66.19 81 ILE A O 1
ATOM 560 N N . GLN A 1 82 ? -4.158 2.526 29.554 1.00 67.62 82 GLN A N 1
ATOM 561 C CA . GLN A 1 82 ? -5.301 3.429 29.616 1.00 67.62 82 GLN A CA 1
ATOM 562 C C . GLN A 1 82 ? -6.499 2.691 29.009 1.00 67.62 82 GLN A C 1
ATOM 564 O O . GLN A 1 82 ? -6.395 2.219 27.870 1.00 67.62 82 GLN A O 1
ATOM 569 N N . PRO A 1 83 ? -7.614 2.546 29.748 1.00 63.97 83 PRO A N 1
ATOM 570 C CA . PRO A 1 83 ? -8.845 2.040 29.173 1.00 63.97 83 PRO A CA 1
ATOM 571 C C . PRO A 1 83 ? -9.162 2.864 27.929 1.00 63.97 83 PRO A C 1
ATOM 573 O O . PRO A 1 83 ? -8.983 4.087 27.929 1.00 63.97 83 PRO A O 1
ATOM 576 N N . ALA A 1 84 ? -9.609 2.199 26.863 1.00 65.00 84 ALA A N 1
ATOM 577 C CA . ALA A 1 84 ? -10.185 2.919 25.739 1.00 65.00 84 ALA A CA 1
ATOM 578 C C . ALA A 1 84 ? -11.229 3.908 26.294 1.00 65.00 84 ALA A C 1
ATOM 580 O O . ALA A 1 84 ? -11.949 3.534 27.225 1.00 65.00 84 ALA A O 1
ATOM 581 N N . PRO A 1 85 ? -11.287 5.154 25.790 1.00 67.81 85 PRO A N 1
ATOM 582 C CA . PRO A 1 85 ? -12.236 6.142 26.286 1.00 67.81 85 PRO A CA 1
ATOM 583 C C . PRO A 1 85 ? -13.638 5.531 26.331 1.00 67.81 85 PRO A C 1
ATOM 585 O O . PRO A 1 85 ? -14.038 4.850 25.382 1.00 67.81 85 PRO A O 1
ATOM 588 N N . ASP A 1 86 ? -14.343 5.751 27.444 1.00 61.53 86 ASP A N 1
ATOM 589 C CA . ASP A 1 86 ? -15.669 5.201 27.756 1.00 61.53 86 ASP A CA 1
ATOM 590 C C . ASP A 1 86 ? -16.743 5.872 26.879 1.00 61.53 86 ASP A C 1
ATOM 592 O O . ASP A 1 86 ? -17.631 6.598 27.320 1.00 61.53 86 ASP A O 1
ATOM 596 N N . LEU A 1 87 ? -16.598 5.714 25.565 1.00 63.00 87 LEU A N 1
ATOM 597 C CA . LEU A 1 87 ? -17.647 6.008 24.614 1.00 63.00 87 LEU A CA 1
ATOM 598 C C . LEU A 1 87 ? -18.689 4.902 24.782 1.00 63.00 87 LEU A C 1
ATOM 600 O O . LEU A 1 87 ? -18.326 3.719 24.722 1.00 63.00 87 LEU A O 1
ATOM 604 N N . PRO A 1 88 ? -19.981 5.241 24.952 1.00 69.25 88 PRO A N 1
ATOM 605 C CA . PRO A 1 88 ? -21.026 4.236 25.026 1.00 69.25 88 PRO A CA 1
ATOM 606 C C . PRO A 1 88 ? -20.879 3.293 23.834 1.00 69.25 88 PRO A C 1
ATOM 608 O O . PRO A 1 88 ? -20.863 3.746 22.689 1.00 69.25 88 PRO A O 1
ATOM 611 N N . LYS A 1 89 ? -20.777 1.978 24.066 1.00 64.25 89 LYS A N 1
ATOM 612 C CA . LYS A 1 89 ? -20.677 0.996 22.968 1.00 64.25 89 LYS A CA 1
ATOM 613 C C . LYS A 1 89 ? -21.797 1.187 21.940 1.00 64.25 89 LYS A C 1
ATOM 615 O O . LYS A 1 89 ? -21.567 0.996 20.754 1.00 64.25 89 LYS A O 1
ATOM 620 N N . ALA A 1 90 ? -22.968 1.649 22.385 1.00 63.03 90 ALA A N 1
ATOM 621 C CA . ALA A 1 90 ? -24.077 2.064 21.530 1.00 63.03 90 ALA A CA 1
ATOM 622 C C . ALA A 1 90 ? -23.691 3.155 20.509 1.00 63.03 90 ALA A C 1
ATOM 624 O O . ALA A 1 90 ? -24.057 3.041 19.345 1.00 63.03 90 ALA A O 1
ATOM 625 N N . GLN A 1 91 ? -22.904 4.162 20.901 1.00 64.00 91 GLN A N 1
ATOM 626 C CA . GLN A 1 91 ? -22.411 5.202 19.991 1.00 64.00 91 GLN A CA 1
ATOM 627 C C . GLN A 1 91 ? -21.374 4.668 19.001 1.00 64.00 91 GLN A C 1
ATOM 629 O O . GLN A 1 91 ? -21.386 5.053 17.835 1.00 64.00 91 GLN A O 1
ATOM 634 N N . LEU A 1 92 ? -20.497 3.754 19.429 1.00 65.88 92 LEU A N 1
ATOM 635 C CA . LEU A 1 92 ? -19.530 3.117 18.527 1.00 65.88 92 LEU A CA 1
ATOM 636 C C . LEU A 1 92 ? -20.226 2.207 17.502 1.00 65.88 92 LEU A C 1
ATOM 638 O O . LEU A 1 92 ? -19.852 2.199 16.334 1.00 65.88 92 LEU A O 1
ATOM 642 N N . GLN A 1 93 ? -21.266 1.486 17.924 1.00 63.84 93 GLN A N 1
ATOM 643 C CA . GLN A 1 93 ? -22.085 0.631 17.060 1.00 63.84 93 GLN A CA 1
ATOM 644 C C . GLN A 1 93 ? -22.940 1.450 16.081 1.00 63.84 93 GLN A C 1
ATOM 646 O O . GLN A 1 93 ? -23.057 1.076 14.918 1.00 63.84 93 GLN A O 1
ATOM 651 N N . GLN A 1 94 ? -23.479 2.599 16.508 1.00 65.25 94 GLN A N 1
ATOM 652 C CA . GLN A 1 94 ? -24.252 3.503 15.644 1.00 65.25 94 GLN A CA 1
ATOM 653 C C . GLN A 1 94 ? 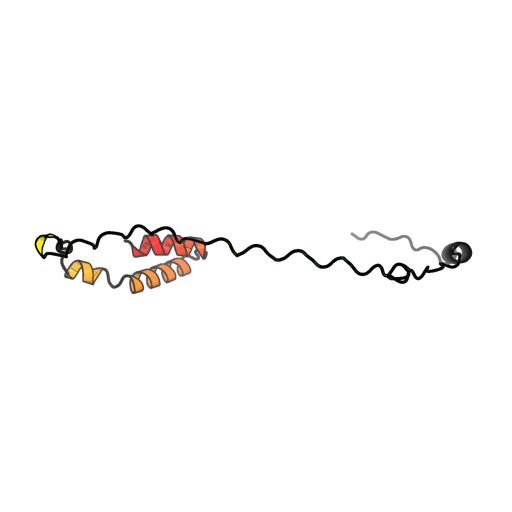-23.449 4.046 14.460 1.00 65.25 94 GLN A C 1
ATOM 655 O O . GLN A 1 94 ? -24.022 4.307 13.405 1.00 65.25 94 GLN A O 1
ATOM 660 N N . ARG A 1 95 ? -22.131 4.213 14.615 1.00 72.88 95 ARG A N 1
ATOM 661 C CA . ARG A 1 95 ? -21.275 4.722 13.536 1.00 72.88 95 ARG A CA 1
ATOM 662 C C . ARG A 1 95 ? -21.043 3.679 12.438 1.00 72.88 95 ARG A C 1
ATOM 664 O O . ARG A 1 95 ? -20.695 4.066 11.330 1.00 72.88 95 ARG A O 1
ATOM 671 N N . GLY A 1 96 ? -21.291 2.392 12.696 1.00 78.62 96 GLY A N 1
ATOM 672 C CA . GLY A 1 96 ? -20.975 1.305 11.765 1.00 78.62 96 GLY A CA 1
ATOM 673 C C . GLY A 1 96 ? -19.465 1.094 11.594 1.00 78.62 96 GLY A C 1
ATOM 674 O O . GLY A 1 96 ? -18.641 1.841 12.132 1.00 78.62 96 GLY A O 1
ATOM 675 N N . HIS A 1 97 ? -19.074 0.060 10.847 1.00 87.06 97 HIS A N 1
ATOM 676 C CA . HIS A 1 97 ? -17.660 -0.203 10.592 1.00 87.06 97 HIS A CA 1
ATOM 677 C C . HIS A 1 97 ? -17.071 0.858 9.656 1.00 87.06 97 HIS A C 1
ATOM 679 O O . HIS A 1 97 ? -17.710 1.324 8.714 1.00 87.06 97 HIS A O 1
ATOM 685 N N . PHE A 1 98 ? -15.812 1.231 9.895 1.00 89.62 98 PHE A N 1
ATOM 686 C CA . PHE A 1 98 ? -15.117 2.233 9.083 1.00 89.62 98 PHE A CA 1
ATOM 687 C C . PHE A 1 98 ? -15.091 1.880 7.585 1.00 89.62 98 PHE A C 1
ATOM 689 O O . PHE A 1 98 ? -15.254 2.765 6.749 1.00 89.62 98 PHE A O 1
ATOM 696 N N . GLY A 1 99 ? -14.947 0.591 7.251 1.00 91.62 99 GLY A N 1
ATOM 697 C CA . GLY A 1 99 ? -14.979 0.111 5.867 1.00 91.62 99 GLY A CA 1
ATOM 698 C C . GLY A 1 99 ? -16.304 0.412 5.163 1.00 91.62 99 GLY A C 1
ATOM 699 O O . GLY A 1 99 ? -16.294 0.980 4.075 1.00 91.62 99 GLY A O 1
ATOM 700 N N . ASP A 1 100 ? -17.432 0.133 5.820 1.00 92.38 100 ASP A N 1
ATOM 701 C CA . ASP A 1 100 ? -18.770 0.396 5.270 1.00 92.38 100 ASP A CA 1
ATOM 702 C C . ASP A 1 100 ? -18.994 1.891 5.018 1.00 92.38 100 ASP A C 1
ATOM 704 O O . ASP A 1 100 ? -19.590 2.288 4.014 1.00 92.38 100 ASP A O 1
ATOM 708 N N . ARG A 1 101 ? -18.475 2.735 5.918 1.00 93.31 101 ARG A N 1
ATOM 709 C CA . ARG A 1 101 ? -18.538 4.194 5.780 1.00 93.31 101 ARG A CA 1
ATOM 710 C C . ARG A 1 101 ? -17.706 4.674 4.596 1.00 93.31 101 ARG A C 1
ATOM 712 O O . ARG A 1 101 ? -18.211 5.461 3.804 1.00 93.31 101 ARG A O 1
ATOM 719 N N . ILE A 1 102 ? -16.470 4.185 4.438 1.00 95.56 102 ILE A N 1
ATOM 720 C CA . ILE A 1 102 ? -15.639 4.535 3.277 1.00 95.56 102 ILE A CA 1
ATOM 721 C C . ILE A 1 102 ? -16.325 4.138 1.969 1.00 95.56 102 ILE A C 1
ATOM 723 O O . ILE A 1 102 ? -16.369 4.967 1.062 1.00 95.56 102 ILE A O 1
ATOM 727 N N . SER A 1 103 ? -16.881 2.928 1.868 1.00 95.19 103 SER A N 1
ATOM 728 C CA . SER A 1 103 ? -17.571 2.478 0.651 1.00 95.19 103 SER A CA 1
ATOM 729 C C . SER A 1 103 ? -18.738 3.398 0.291 1.00 95.19 103 SER A C 1
ATOM 731 O O . SER A 1 103 ? -18.798 3.894 -0.830 1.00 95.19 103 SER A O 1
ATOM 733 N N . ARG A 1 104 ? -19.591 3.740 1.266 1.00 95.38 104 ARG A N 1
ATOM 734 C CA . ARG A 1 104 ? -20.711 4.669 1.050 1.00 95.38 104 ARG A CA 1
ATOM 735 C C . ARG A 1 104 ? -20.245 6.054 0.600 1.00 95.38 104 ARG A C 1
ATOM 737 O O . ARG A 1 104 ? -20.775 6.592 -0.363 1.00 95.38 104 ARG A O 1
ATOM 744 N N . CYS A 1 105 ? -19.220 6.610 1.245 1.00 96.94 105 CYS A N 1
ATOM 745 C CA . CYS A 1 105 ? -18.671 7.911 0.860 1.00 96.94 105 CYS A CA 1
ATOM 746 C C . CYS A 1 105 ? -18.042 7.890 -0.549 1.00 96.94 105 CYS A C 1
ATOM 748 O O . CYS A 1 105 ? -18.024 8.905 -1.243 1.00 96.94 105 CYS A O 1
ATOM 750 N N . LEU A 1 106 ? -17.492 6.754 -0.990 1.00 97.06 106 LEU A N 1
ATOM 751 C CA . LEU A 1 106 ? -16.996 6.604 -2.360 1.00 97.06 106 LEU A CA 1
ATOM 752 C C . LEU A 1 106 ? -18.147 6.588 -3.372 1.00 97.06 106 LEU A C 1
ATOM 754 O O . LEU A 1 106 ? -18.029 7.242 -4.411 1.00 97.06 106 LEU A O 1
ATOM 758 N N . ASP A 1 107 ? -19.245 5.902 -3.059 1.00 97.06 107 ASP A N 1
ATOM 759 C CA . ASP A 1 107 ? -20.444 5.858 -3.901 1.00 97.06 107 ASP A CA 1
ATOM 760 C C . ASP A 1 107 ? -21.115 7.234 -3.998 1.00 97.06 107 ASP A C 1
ATOM 762 O O . ASP A 1 107 ? -21.434 7.692 -5.094 1.00 97.06 107 ASP A O 1
ATOM 766 N N . GLU A 1 108 ? -21.239 7.952 -2.880 1.00 97.06 108 GLU A N 1
ATOM 767 C CA . GLU A 1 108 ? -21.729 9.336 -2.844 1.00 97.06 108 GLU A CA 1
ATOM 768 C C . GLU A 1 108 ? -20.826 10.272 -3.661 1.00 97.06 108 GLU A C 1
ATOM 770 O O . GLU A 1 108 ? -21.307 11.059 -4.477 1.00 97.06 108 GLU A O 1
ATOM 775 N N . GLY A 1 109 ? -19.504 10.136 -3.516 1.00 96.94 109 GLY A N 1
ATOM 776 C CA . GLY A 1 109 ? -18.520 10.854 -4.326 1.00 96.94 109 GLY A CA 1
ATOM 777 C C . GLY A 1 109 ? -18.675 10.604 -5.827 1.00 96.94 109 GLY A C 1
ATOM 778 O O . GLY A 1 109 ? -18.587 11.536 -6.626 1.00 96.94 109 GLY A O 1
ATOM 779 N N . ALA A 1 110 ? -18.939 9.355 -6.216 1.00 96.19 110 ALA A N 1
ATOM 780 C CA . ALA A 1 110 ? -19.199 8.994 -7.605 1.00 96.19 110 ALA A CA 1
ATOM 781 C C . ALA A 1 110 ? -20.537 9.563 -8.108 1.00 96.19 110 ALA A C 1
ATOM 783 O O . ALA A 1 110 ? -20.594 10.074 -9.224 1.00 96.19 110 ALA A O 1
ATOM 784 N N . ALA A 1 111 ? -21.587 9.529 -7.283 1.00 97.00 111 ALA A N 1
ATOM 785 C CA . ALA A 1 111 ? -22.901 10.083 -7.605 1.00 97.00 111 ALA A CA 1
ATOM 786 C C . ALA A 1 111 ? -22.881 11.612 -7.766 1.00 97.00 111 ALA A C 1
ATOM 788 O O . ALA A 1 111 ? -23.617 12.156 -8.585 1.00 97.00 111 ALA A O 1
ATOM 789 N N . MET A 1 112 ? -22.000 12.304 -7.041 1.00 96.88 112 MET A N 1
ATOM 790 C CA . MET A 1 112 ? -21.749 13.739 -7.216 1.00 96.88 112 MET A CA 1
ATOM 791 C C . MET A 1 112 ? -20.925 14.069 -8.472 1.00 96.88 112 MET A C 1
ATOM 793 O O . MET A 1 112 ? -20.713 15.242 -8.770 1.00 96.88 112 MET A O 1
ATOM 797 N N . GLY A 1 113 ? -20.443 13.062 -9.207 1.00 96.62 113 GLY A N 1
ATOM 798 C CA . GLY A 1 113 ? -19.608 13.263 -10.390 1.00 96.62 113 GLY A CA 1
ATOM 799 C C . GLY A 1 113 ? -18.190 13.739 -10.068 1.00 96.62 113 GLY A C 1
ATOM 800 O O . GLY A 1 113 ? -17.526 14.287 -10.947 1.00 96.62 113 GLY A O 1
ATOM 801 N N . LEU A 1 114 ? -17.718 13.536 -8.830 1.00 97.75 114 LEU A N 1
ATOM 802 C CA . LEU A 1 114 ? -16.355 13.891 -8.445 1.00 97.75 114 LEU A CA 1
ATOM 803 C C . LEU A 1 114 ? -15.350 13.055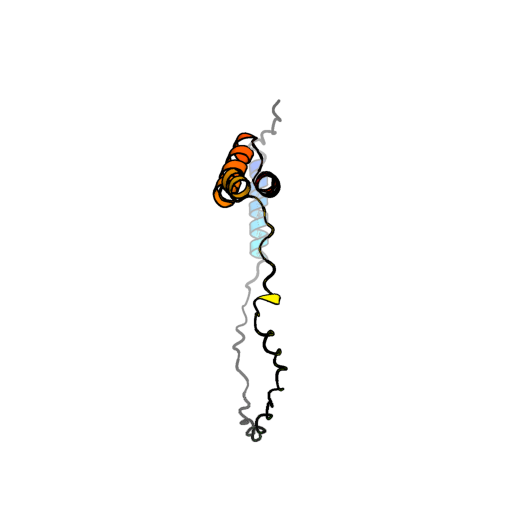 -9.233 1.00 97.75 114 LEU A C 1
ATOM 805 O O . LEU A 1 114 ? -15.510 11.840 -9.407 1.00 97.75 114 LEU A O 1
ATOM 809 N N . ASN A 1 115 ? -14.266 13.694 -9.660 1.00 96.44 115 ASN A N 1
ATOM 810 C CA . ASN A 1 115 ? -13.166 12.972 -10.283 1.00 96.44 115 ASN A CA 1
ATOM 811 C C . ASN A 1 115 ? -12.407 12.117 -9.243 1.00 96.44 115 ASN A C 1
ATOM 813 O O . ASN A 1 115 ? -12.667 12.165 -8.039 1.00 96.44 115 ASN A O 1
ATOM 817 N N . ALA A 1 116 ? -11.444 11.308 -9.690 1.00 94.00 116 ALA A N 1
ATOM 818 C CA . ALA A 1 116 ? -10.750 10.371 -8.806 1.00 94.00 116 ALA A CA 1
ATOM 819 C C . ALA A 1 116 ? -10.018 11.042 -7.625 1.00 94.00 116 ALA A C 1
ATOM 821 O O . ALA A 1 116 ? -10.012 10.479 -6.527 1.00 94.00 116 ALA A O 1
ATOM 822 N N . SER A 1 117 ? -9.415 12.222 -7.820 1.00 96.38 117 SER A N 1
ATOM 823 C CA . SER A 1 117 ? -8.686 12.915 -6.752 1.00 96.38 117 SER A CA 1
ATOM 824 C C . SER A 1 117 ? -9.643 13.583 -5.764 1.00 96.38 117 SER A C 1
ATOM 826 O O . SER A 1 117 ? -9.477 13.431 -4.553 1.00 96.38 117 SER A O 1
ATOM 828 N N . GLU A 1 118 ? -10.691 14.236 -6.265 1.00 97.31 118 GLU A N 1
ATOM 829 C CA . GLU A 1 118 ? -11.753 14.842 -5.457 1.00 97.31 118 GLU A CA 1
ATOM 830 C C . GLU A 1 118 ? -12.494 13.791 -4.634 1.00 97.31 118 GLU A C 1
ATOM 832 O O . GLU A 1 118 ? -12.684 13.961 -3.432 1.00 97.31 118 GLU A O 1
ATOM 837 N N . ARG A 1 119 ? -12.831 12.653 -5.245 1.00 96.50 119 ARG A N 1
ATOM 838 C CA . ARG A 1 119 ? -13.484 11.530 -4.569 1.00 96.50 119 ARG A CA 1
ATOM 839 C C . ARG A 1 119 ? -12.609 10.932 -3.469 1.00 96.50 119 ARG A C 1
ATOM 841 O O . ARG A 1 119 ? -13.128 10.531 -2.430 1.00 96.50 119 ARG A O 1
ATOM 848 N N . ALA A 1 120 ? -11.290 10.878 -3.665 1.00 94.88 120 ALA A N 1
ATOM 849 C CA . ALA A 1 120 ? -10.357 10.413 -2.640 1.00 94.88 120 ALA A CA 1
ATOM 850 C C . ALA A 1 120 ? -10.239 11.397 -1.464 1.00 94.88 120 ALA A C 1
ATOM 852 O O . ALA A 1 120 ? -10.142 10.969 -0.314 1.00 94.88 120 ALA A O 1
ATOM 853 N N . ALA A 1 121 ? -10.255 12.705 -1.728 1.00 96.44 121 ALA A N 1
ATOM 854 C CA . ALA A 1 121 ? -10.273 13.718 -0.675 1.00 96.44 121 ALA A CA 1
ATOM 855 C C . ALA A 1 121 ? -11.609 13.708 0.089 1.00 96.44 121 ALA A C 1
ATOM 857 O O . ALA A 1 121 ? -11.620 13.695 1.321 1.00 96.44 121 ALA A O 1
ATOM 858 N N . TYR A 1 122 ? -12.724 13.630 -0.640 1.00 96.94 122 TYR A N 1
ATOM 859 C CA . TYR A 1 122 ? -14.074 13.574 -0.090 1.00 96.94 122 TYR A CA 1
ATOM 860 C C . TYR A 1 122 ? -14.281 12.350 0.806 1.00 96.94 122 TYR A C 1
ATOM 862 O O . TYR A 1 122 ? -14.708 12.500 1.949 1.00 96.94 122 TYR A O 1
ATOM 870 N N . SER A 1 123 ? -13.926 11.147 0.342 1.00 95.88 123 SER A N 1
ATOM 871 C CA . SER A 1 123 ? -14.157 9.917 1.110 1.00 95.88 123 SER A CA 1
ATOM 872 C C . SER A 1 123 ? -13.376 9.881 2.423 1.00 95.88 123 SER A C 1
ATOM 874 O O . SER A 1 123 ? -13.899 9.409 3.430 1.00 95.88 123 SER A O 1
ATOM 876 N N . ARG A 1 124 ? -12.167 10.458 2.458 1.00 94.31 124 ARG A N 1
ATOM 877 C CA . ARG A 1 124 ? -11.377 10.617 3.690 1.00 94.31 124 ARG A CA 1
ATOM 878 C C . ARG A 1 124 ? -12.028 11.574 4.684 1.00 94.31 124 ARG A C 1
ATOM 880 O O . ARG A 1 124 ? -11.979 11.317 5.882 1.00 94.31 124 ARG A O 1
ATOM 887 N N . ALA A 1 125 ? -12.614 12.672 4.213 1.00 94.25 125 ALA A N 1
ATOM 888 C CA . ALA A 1 125 ? -13.313 13.612 5.084 1.00 94.25 125 ALA A CA 1
ATOM 889 C C . ALA A 1 125 ? -14.635 13.012 5.591 1.00 94.25 125 ALA A C 1
ATOM 891 O O . ALA A 1 125 ? -14.876 12.980 6.794 1.00 94.25 125 ALA A O 1
ATOM 892 N N . CYS A 1 126 ? -15.453 12.473 4.686 1.00 95.19 126 CYS A N 1
ATOM 893 C CA . CYS A 1 126 ? -16.755 11.867 4.967 1.00 95.19 126 CYS A CA 1
ATOM 894 C C . CYS A 1 126 ? -16.656 10.670 5.930 1.00 95.19 126 CYS A C 1
ATOM 896 O O . CYS A 1 126 ? -17.361 10.625 6.935 1.00 95.19 126 CYS A O 1
ATOM 898 N N . ALA A 1 127 ? -15.710 9.749 5.721 1.00 94.56 127 ALA A N 1
ATOM 899 C CA . ALA A 1 127 ? -15.561 8.567 6.573 1.00 94.56 127 ALA A CA 1
ATOM 900 C C . ALA A 1 127 ? -14.966 8.850 7.962 1.00 94.56 127 ALA A C 1
ATOM 902 O O . ALA A 1 127 ? -14.841 7.935 8.777 1.00 94.56 127 ALA A O 1
ATOM 903 N N . ASN A 1 128 ? -14.617 10.099 8.272 1.00 89.88 128 ASN A N 1
ATOM 904 C CA . ASN A 1 128 ? -14.190 10.516 9.607 1.00 89.88 128 ASN A CA 1
ATOM 905 C C . ASN A 1 128 ? -15.295 11.247 10.393 1.00 89.88 128 ASN A C 1
ATOM 907 O O . ASN A 1 128 ? -15.140 11.409 11.600 1.00 89.88 128 ASN A O 1
ATOM 911 N N . GLN A 1 129 ? -16.425 11.590 9.758 1.00 78.44 129 GLN A N 1
ATOM 912 C CA . GLN A 1 129 ? -17.574 12.262 10.395 1.00 78.44 129 GLN A CA 1
ATOM 913 C C . GLN A 1 129 ? -18.460 11.337 11.219 1.00 78.44 129 GLN A C 1
ATOM 915 O O . GLN A 1 129 ? -18.600 11.595 12.431 1.00 78.44 129 GLN A O 1
#

Sequence (129 aa):
MAGTSPAMTNRSLKPLVLGLMASALLIAALAGPAAAQVVLPGAMPSAIPPMAPPPSAPPPVITVPKVPQLAAPPPLTHERIQPAPDLPKAQLQQRGHFGDRISRCLDEGAAMGLNASERAAYSRACANQ

Foldseek 3Di:
DDDDDDDDDPVVVVVVVVVVVVVVVVVVVPDDDDDDDDDDPDPDPDPPDDDDDDDDDDDDDDDDPDDDDDDDDPDDDPVNPDPDPPDPVVVVVVLPDLVVQLVVLLVVCVVVVHDPVRSVVRSVVRSVD

Organism: NCBI:txid999699